Protein AF-A0A1V4MEE2-F1 (afdb_monomer)

Secondary structure (DSSP, 8-state):
---TTTT-EEEE---SSS--HHHHHHHHTT-EEEE--S------S--HHHHHHHHTGGG-SEEEESSHHHHHHHHHHHHHTT--GGGGTTSEEEE-----

Structure (mmCIF, N/CA/C/O backbone):
data_AF-A0A1V4MEE2-F1
#
_entry.id   AF-A0A1V4MEE2-F1
#
loop_
_atom_site.group_PDB
_atom_site.id
_atom_site.type_symbol
_atom_site.label_atom_id
_atom_site.label_alt_id
_atom_site.label_comp_id
_atom_site.label_asym_id
_atom_site.label_entity_id
_atom_site.label_seq_id
_atom_site.pdbx_PDB_ins_code
_atom_site.Cartn_x
_atom_site.Cartn_y
_atom_site.Cartn_z
_atom_site.occupancy
_atom_site.B_iso_or_equiv
_atom_site.auth_seq_id
_atom_site.auth_comp_id
_atom_site.auth_asym_id
_atom_site.auth_atom_id
_atom_site.pdbx_PDB_model_num
ATOM 1 N N . MET A 1 1 ? 35.749 3.999 -24.209 1.00 56.31 1 MET A N 1
ATOM 2 C CA . MET A 1 1 ? 34.397 4.033 -23.604 1.00 56.31 1 MET A CA 1
ATOM 3 C C . MET A 1 1 ? 33.590 2.869 -24.155 1.00 56.31 1 MET A C 1
ATOM 5 O O . MET A 1 1 ? 33.260 2.896 -25.330 1.00 56.31 1 MET A O 1
ATOM 9 N N . ASN A 1 2 ? 33.323 1.838 -23.350 1.00 81.25 2 ASN A N 1
ATOM 10 C CA . ASN A 1 2 ? 32.497 0.708 -23.775 1.00 81.25 2 ASN A CA 1
ATOM 11 C C . ASN A 1 2 ? 31.032 0.993 -23.407 1.00 81.25 2 ASN A C 1
ATOM 13 O O . ASN A 1 2 ? 30.709 1.108 -22.224 1.00 81.25 2 ASN A O 1
ATOM 17 N N . LYS A 1 3 ? 30.169 1.145 -24.412 1.00 86.81 3 LYS A N 1
ATOM 18 C CA . LYS A 1 3 ? 28.721 1.331 -24.255 1.00 86.81 3 LYS A CA 1
ATOM 19 C C . LYS A 1 3 ? 28.015 0.086 -24.808 1.00 86.81 3 LYS A C 1
ATOM 21 O O . LYS A 1 3 ? 27.572 0.093 -25.954 1.00 86.81 3 LYS A O 1
ATOM 26 N N . PRO A 1 4 ? 27.953 -1.005 -24.026 1.00 92.25 4 PRO A N 1
ATOM 27 C CA . PRO A 1 4 ? 27.525 -2.311 -24.525 1.00 92.25 4 PRO A CA 1
ATOM 28 C C . PRO A 1 4 ? 26.037 -2.380 -24.894 1.00 92.25 4 PRO A C 1
ATOM 30 O O . PRO A 1 4 ? 25.607 -3.371 -25.474 1.00 92.25 4 PRO A O 1
ATOM 33 N N . LEU A 1 5 ? 25.241 -1.363 -24.546 1.00 94.12 5 LEU A N 1
ATOM 34 C CA . LEU A 1 5 ? 23.796 -1.349 -24.776 1.00 94.12 5 LEU A CA 1
ATOM 35 C C . LEU A 1 5 ? 23.367 -0.429 -25.927 1.00 94.12 5 LEU A C 1
ATOM 37 O O . LEU A 1 5 ? 22.171 -0.210 -26.097 1.00 94.12 5 LEU A O 1
ATOM 41 N N . ILE A 1 6 ? 24.306 0.085 -26.731 1.00 94.62 6 ILE A N 1
ATOM 42 C CA . ILE A 1 6 ? 23.971 0.874 -27.927 1.00 94.62 6 ILE A CA 1
ATOM 43 C C . ILE A 1 6 ? 23.006 0.088 -28.826 1.00 94.62 6 ILE A C 1
ATOM 45 O O . ILE A 1 6 ? 23.226 -1.086 -29.128 1.00 94.62 6 ILE A O 1
ATOM 49 N N . GLY A 1 7 ? 21.926 0.752 -29.244 1.00 92.12 7 GLY A N 1
ATOM 50 C CA . GLY A 1 7 ? 20.888 0.176 -30.102 1.00 92.12 7 GLY A CA 1
ATOM 51 C C . GLY A 1 7 ? 19.922 -0.772 -29.384 1.00 92.12 7 GLY A C 1
ATOM 52 O O . GLY A 1 7 ? 19.084 -1.390 -30.038 1.00 92.12 7 GLY A O 1
ATOM 53 N N . LYS A 1 8 ? 20.018 -0.919 -28.055 1.00 94.31 8 LYS A N 1
ATOM 54 C CA . LYS A 1 8 ? 19.064 -1.700 -27.258 1.00 94.31 8 LYS A CA 1
ATOM 55 C C . LYS A 1 8 ? 18.002 -0.784 -26.659 1.00 94.31 8 LYS A C 1
ATOM 57 O O . LYS A 1 8 ? 18.331 0.228 -26.045 1.00 94.31 8 LYS A O 1
ATOM 62 N N . ARG A 1 9 ? 16.739 -1.194 -26.800 1.00 93.19 9 ARG A N 1
ATOM 63 C CA . ARG A 1 9 ? 15.578 -0.569 -26.156 1.00 93.19 9 ARG A CA 1
ATOM 64 C C . ARG A 1 9 ? 15.151 -1.443 -24.984 1.00 93.19 9 ARG A C 1
ATOM 66 O O . ARG A 1 9 ? 14.943 -2.641 -25.173 1.00 93.19 9 ARG A O 1
ATOM 73 N N . ILE A 1 10 ? 15.074 -0.874 -23.786 1.00 89.56 10 ILE A N 1
ATOM 74 C CA . ILE A 1 10 ? 14.812 -1.613 -22.546 1.00 89.56 10 ILE A CA 1
ATOM 75 C C . ILE A 1 10 ? 13.586 -1.016 -21.862 1.00 89.56 10 ILE A C 1
ATOM 77 O O . ILE A 1 10 ? 13.576 0.162 -21.513 1.00 89.56 10 ILE A O 1
ATOM 81 N N . LEU A 1 11 ? 12.566 -1.848 -21.651 1.00 87.81 11 LEU A N 1
ATOM 82 C CA . LEU A 1 11 ? 11.378 -1.490 -20.884 1.00 87.81 11 LEU A CA 1
ATOM 83 C C . LEU A 1 11 ? 11.646 -1.721 -19.396 1.00 87.81 11 LEU A C 1
ATOM 85 O O . LEU A 1 11 ? 12.021 -2.826 -19.002 1.00 87.81 11 LEU A O 1
ATOM 89 N N . VAL A 1 12 ? 11.442 -0.697 -18.573 1.00 83.44 12 VAL A N 1
ATOM 90 C CA . VAL A 1 12 ? 11.630 -0.779 -17.123 1.00 83.44 12 VAL A CA 1
ATOM 91 C C . VAL A 1 12 ? 10.318 -0.405 -16.430 1.00 83.44 12 VAL A C 1
ATOM 93 O O . VAL A 1 12 ? 9.803 0.693 -16.645 1.00 83.44 12 VAL A O 1
ATOM 96 N N . PRO A 1 13 ? 9.750 -1.291 -15.591 1.00 74.44 13 PRO A N 1
ATOM 97 C CA . PRO A 1 13 ? 8.634 -0.922 -14.732 1.00 74.44 13 PRO A CA 1
ATOM 98 C C . PRO A 1 13 ? 9.064 0.194 -13.767 1.00 74.44 13 PRO A C 1
ATOM 100 O O . PRO A 1 13 ? 10.156 0.101 -13.196 1.00 74.44 13 PRO A O 1
ATOM 103 N N . PRO A 1 14 ? 8.242 1.230 -13.537 1.00 69.44 14 PRO A N 1
ATOM 104 C CA . PRO A 1 14 ? 8.575 2.298 -12.610 1.00 69.44 14 PRO A CA 1
ATOM 105 C C . PRO A 1 14 ? 8.720 1.715 -11.203 1.00 69.44 14 PRO A C 1
ATOM 107 O O . PRO A 1 14 ? 7.776 1.177 -10.619 1.00 69.44 14 PRO A O 1
ATOM 110 N N . ALA A 1 15 ? 9.926 1.815 -10.655 1.00 62.53 15 ALA A N 1
ATOM 111 C CA . ALA A 1 15 ? 10.243 1.367 -9.310 1.00 62.53 15 ALA A CA 1
ATOM 112 C C . ALA A 1 15 ? 10.247 2.579 -8.373 1.00 62.53 15 ALA A C 1
ATOM 114 O O . ALA A 1 15 ? 11.299 3.149 -8.126 1.00 62.53 15 ALA A O 1
ATOM 115 N N . ARG A 1 16 ? 9.063 2.945 -7.855 1.00 61.22 16 ARG A N 1
ATOM 116 C CA . ARG A 1 16 ? 8.812 4.092 -6.950 1.00 61.22 16 ARG A CA 1
ATOM 117 C C . ARG A 1 16 ? 9.281 5.463 -7.512 1.00 61.22 16 ARG A C 1
ATOM 119 O O . ARG A 1 16 ? 10.048 5.521 -8.463 1.00 61.22 16 ARG A O 1
ATOM 126 N N . PRO A 1 17 ? 8.792 6.596 -6.970 1.00 51.84 17 PRO A N 1
ATOM 127 C CA . PRO A 1 17 ? 9.074 7.930 -7.529 1.00 51.84 17 PRO A CA 1
ATOM 128 C C . PRO A 1 17 ? 10.548 8.358 -7.440 1.00 51.84 17 PRO A C 1
ATOM 130 O O . PRO A 1 17 ? 10.966 9.327 -8.070 1.00 51.84 17 PRO A O 1
ATOM 133 N N . GLU A 1 18 ? 11.343 7.657 -6.636 1.00 55.56 18 GLU A N 1
ATOM 134 C CA . GLU A 1 18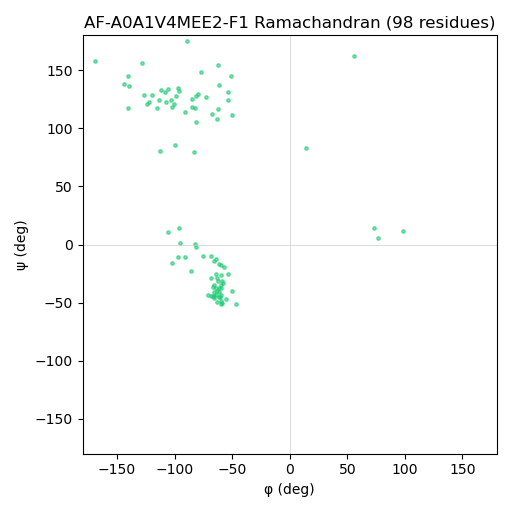 ? 12.734 7.989 -6.357 1.00 55.56 18 GLU A CA 1
ATOM 135 C C . GLU A 1 18 ? 13.630 7.431 -7.469 1.00 55.56 18 GLU A C 1
ATOM 137 O O . GLU A 1 18 ? 14.198 6.352 -7.336 1.00 55.56 18 GLU A O 1
ATOM 142 N N . ALA A 1 19 ? 13.676 8.157 -8.594 1.00 55.91 19 ALA A N 1
ATOM 143 C CA . ALA A 1 19 ? 14.630 8.055 -9.705 1.00 55.91 19 ALA A CA 1
ATOM 144 C C . ALA A 1 19 ? 15.477 6.771 -9.698 1.00 55.91 19 ALA A C 1
ATOM 146 O O . ALA A 1 19 ? 16.614 6.771 -9.218 1.00 55.91 19 ALA A O 1
ATOM 147 N N . ASN A 1 20 ? 14.913 5.682 -10.227 1.00 68.31 20 ASN A N 1
ATOM 148 C CA . ASN A 1 20 ? 15.503 4.350 -10.168 1.00 68.31 20 ASN A CA 1
ATOM 149 C C . ASN A 1 20 ? 16.977 4.382 -10.648 1.00 68.31 20 ASN A C 1
ATOM 151 O O . ASN A 1 20 ? 17.229 4.606 -11.838 1.00 68.31 20 ASN A O 1
ATOM 155 N N . PRO A 1 21 ? 17.974 4.159 -9.760 1.00 79.38 21 PRO A N 1
ATOM 156 C CA . PRO A 1 21 ? 19.397 4.202 -10.110 1.00 79.38 21 PRO A CA 1
ATOM 157 C C . PRO A 1 21 ? 19.758 3.287 -11.285 1.00 79.38 21 PRO A C 1
ATOM 159 O O . PRO A 1 21 ? 20.718 3.557 -12.012 1.00 79.38 21 PRO A O 1
ATOM 162 N N . LEU A 1 22 ? 18.960 2.237 -11.502 1.00 83.56 22 LEU A N 1
ATOM 163 C CA . LEU A 1 22 ? 19.061 1.334 -12.638 1.00 83.56 22 LEU A CA 1
ATOM 164 C C . LEU A 1 22 ? 18.899 2.055 -13.978 1.00 83.56 22 LEU A C 1
ATOM 166 O O . LEU A 1 22 ? 19.686 1.801 -14.883 1.00 83.56 22 LEU A O 1
ATOM 170 N N . LEU A 1 23 ? 17.941 2.978 -14.103 1.00 85.81 23 LEU A N 1
ATOM 171 C CA . LEU A 1 23 ? 17.692 3.721 -15.345 1.00 85.81 23 LEU A CA 1
ATOM 172 C C . LEU A 1 23 ? 18.949 4.484 -15.754 1.00 85.81 23 LEU A C 1
ATOM 174 O O . LEU A 1 23 ? 19.481 4.287 -16.844 1.00 85.81 23 LEU A O 1
ATOM 178 N N . ARG A 1 24 ? 19.521 5.227 -14.798 1.00 86.12 24 ARG A N 1
ATOM 179 C CA . ARG A 1 24 ? 20.767 5.974 -15.001 1.00 86.12 24 ARG A CA 1
ATOM 180 C C . ARG A 1 24 ? 21.932 5.056 -15.382 1.00 86.12 24 ARG A C 1
ATOM 182 O O . ARG A 1 24 ? 22.812 5.460 -16.137 1.00 86.12 24 ARG A O 1
ATOM 189 N N . ILE A 1 25 ? 21.992 3.834 -14.845 1.00 89.62 25 ILE A N 1
ATOM 190 C CA . ILE A 1 25 ? 23.026 2.849 -15.209 1.00 89.62 25 ILE A CA 1
ATOM 191 C C . ILE A 1 25 ? 22.839 2.364 -16.653 1.00 89.62 25 ILE A C 1
ATOM 193 O O . ILE A 1 25 ? 23.826 2.265 -17.387 1.00 89.62 25 ILE A O 1
ATOM 197 N N . LEU A 1 26 ? 21.604 2.065 -17.059 1.00 90.56 26 LEU A N 1
ATOM 198 C CA . LEU A 1 26 ? 21.271 1.574 -18.398 1.00 90.56 26 LEU A CA 1
ATOM 199 C C . LEU A 1 26 ? 21.542 2.638 -19.470 1.00 90.56 26 LEU A C 1
ATOM 201 O O . LEU A 1 26 ? 22.225 2.352 -20.457 1.00 90.56 26 LEU A O 1
ATOM 205 N N . GLU A 1 27 ? 21.122 3.879 -19.228 1.00 89.75 27 GLU A N 1
ATOM 206 C CA . GLU A 1 27 ? 21.385 5.021 -20.111 1.00 89.75 27 GLU A CA 1
ATOM 207 C C . GLU A 1 27 ? 22.888 5.288 -20.252 1.00 89.75 27 GLU A C 1
ATOM 209 O O . GLU A 1 27 ? 23.406 5.410 -21.364 1.00 89.75 27 GLU A O 1
ATOM 214 N N . ARG A 1 28 ? 23.646 5.282 -19.139 1.00 91.56 28 ARG A N 1
ATOM 215 C CA . ARG A 1 28 ? 25.116 5.431 -19.181 1.00 91.56 28 ARG A CA 1
ATOM 216 C C . ARG A 1 28 ? 25.797 4.342 -20.013 1.00 91.56 28 ARG A C 1
ATOM 218 O O . ARG A 1 28 ? 26.835 4.601 -20.623 1.00 91.56 28 ARG A O 1
ATOM 225 N N . LYS A 1 29 ? 25.227 3.134 -20.056 1.00 93.50 29 LYS A N 1
ATOM 226 C CA . LYS A 1 29 ? 25.706 2.015 -20.884 1.00 93.50 29 LYS A CA 1
ATOM 227 C C . LYS A 1 29 ? 25.241 2.089 -22.347 1.00 93.50 29 LYS A C 1
ATOM 229 O O . LYS A 1 29 ? 25.678 1.252 -23.138 1.00 93.50 29 LYS A O 1
ATOM 234 N N . GLY A 1 30 ? 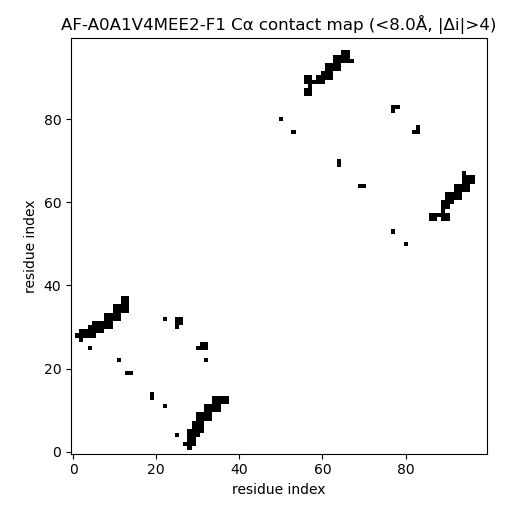24.441 3.089 -22.719 1.00 93.31 30 GLY A N 1
ATOM 235 C CA . GLY A 1 30 ? 24.016 3.376 -24.092 1.00 93.31 30 GLY A CA 1
ATOM 236 C C . GLY A 1 30 ? 22.634 2.846 -24.480 1.00 93.31 30 GLY A C 1
ATOM 237 O O . GLY A 1 30 ? 22.335 2.849 -25.669 1.00 93.31 30 GLY A O 1
ATOM 238 N N . ALA A 1 31 ? 21.826 2.379 -23.523 1.00 94.19 31 ALA A N 1
ATOM 239 C CA . ALA A 1 31 ? 20.468 1.914 -23.799 1.00 94.19 31 ALA A CA 1
ATOM 240 C C . ALA A 1 31 ? 19.491 3.082 -23.994 1.00 94.19 31 ALA A C 1
ATOM 242 O O . ALA A 1 31 ? 19.604 4.107 -23.323 1.00 94.19 31 ALA A O 1
ATOM 243 N N . GLU A 1 32 ? 18.482 2.877 -24.838 1.00 93.00 32 GLU A N 1
ATOM 244 C CA . GLU A 1 32 ? 17.239 3.649 -24.814 1.00 93.00 32 GLU A CA 1
ATOM 245 C C . GLU A 1 32 ? 16.312 3.008 -23.774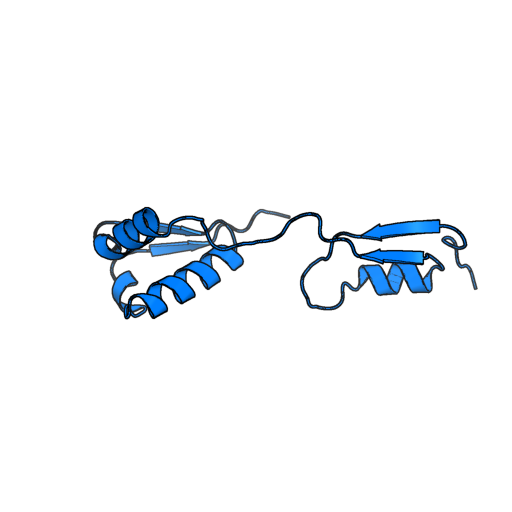 1.00 93.00 32 GLU A C 1
ATOM 247 O O . GLU A 1 32 ? 15.968 1.828 -23.891 1.00 93.00 32 GLU A O 1
ATOM 252 N N . VAL A 1 33 ? 15.938 3.751 -22.734 1.00 89.56 33 VAL A N 1
ATOM 253 C CA . VAL A 1 33 ? 15.120 3.226 -21.635 1.00 89.56 33 VAL A CA 1
ATOM 254 C C . VAL A 1 33 ? 13.711 3.798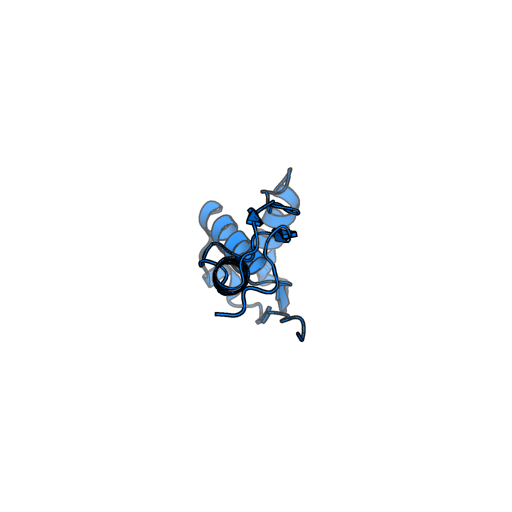 -21.714 1.00 89.56 33 VAL A C 1
ATOM 256 O O . VAL A 1 33 ? 13.531 5.003 -21.852 1.00 89.56 33 VAL A O 1
ATOM 259 N N . LEU A 1 34 ? 12.712 2.922 -21.623 1.00 86.62 34 LEU A N 1
ATOM 260 C CA . LEU A 1 34 ? 11.298 3.277 -21.615 1.00 86.62 34 LEU A CA 1
ATOM 261 C C . LEU A 1 34 ? 10.711 2.901 -20.257 1.00 86.62 34 LEU A C 1
ATOM 263 O O . LEU A 1 34 ? 10.685 1.723 -19.896 1.00 86.62 34 LEU A O 1
ATOM 267 N N . GLU A 1 35 ? 10.231 3.888 -19.507 1.00 81.50 35 GLU A N 1
ATOM 268 C CA . GLU A 1 35 ? 9.454 3.625 -18.298 1.00 81.50 35 GLU A CA 1
ATOM 269 C C . GLU A 1 35 ? 7.997 3.332 -18.654 1.00 81.50 35 GLU A C 1
ATOM 271 O O . GLU A 1 35 ? 7.351 4.116 -19.351 1.00 81.50 35 GLU A O 1
ATOM 276 N N . PHE A 1 36 ? 7.465 2.211 -18.161 1.00 78.31 36 PHE A N 1
ATOM 277 C CA . PHE A 1 36 ? 6.062 1.857 -18.378 1.00 78.31 36 PHE A CA 1
ATOM 278 C C . PHE A 1 36 ? 5.419 1.243 -17.125 1.00 78.31 36 PHE A C 1
ATOM 280 O O . PHE A 1 36 ? 5.855 0.179 -16.676 1.00 78.31 36 PHE A O 1
ATOM 287 N N . PRO A 1 37 ? 4.386 1.877 -16.535 1.00 68.75 37 PRO A N 1
ATOM 288 C CA . PRO A 1 37 ? 3.698 1.360 -15.356 1.00 68.75 37 PRO A CA 1
ATOM 289 C C . PRO A 1 37 ? 2.924 0.082 -15.679 1.00 68.75 37 PRO A C 1
ATOM 291 O O . PRO A 1 37 ? 1.925 0.108 -16.389 1.00 68.75 37 PRO A O 1
ATOM 294 N N . VAL A 1 38 ? 3.370 -1.040 -15.111 1.00 69.94 38 VAL A N 1
ATOM 295 C CA . VAL A 1 38 ? 2.719 -2.352 -15.283 1.00 69.94 38 VAL A CA 1
ATOM 296 C C . VAL A 1 38 ? 1.578 -2.559 -14.275 1.00 69.94 38 VAL A C 1
ATOM 298 O O . VAL A 1 38 ? 0.660 -3.332 -14.524 1.00 69.94 38 VAL A O 1
ATOM 301 N N . LEU A 1 39 ? 1.598 -1.844 -13.144 1.00 70.44 39 LEU A N 1
ATOM 302 C CA . LEU A 1 39 ? 0.583 -1.930 -12.092 1.00 70.44 39 LEU A CA 1
ATOM 303 C C . LEU A 1 39 ? 0.342 -0.550 -11.470 1.00 70.44 39 LEU A C 1
ATOM 305 O O . LEU A 1 39 ? 1.294 0.178 -11.186 1.00 70.44 39 LEU A O 1
ATOM 309 N N . ARG A 1 40 ? -0.926 -0.205 -11.214 1.00 69.44 40 ARG A N 1
ATOM 310 C CA . ARG A 1 40 ? -1.316 1.016 -10.498 1.00 69.44 40 ARG A CA 1
ATOM 311 C C . ARG A 1 40 ? -2.092 0.657 -9.240 1.00 69.44 40 ARG A C 1
ATOM 313 O O . ARG A 1 40 ? -3.087 -0.057 -9.311 1.00 69.44 40 ARG A O 1
ATOM 320 N N . THR A 1 41 ? -1.678 1.203 -8.102 1.00 74.75 41 THR A N 1
ATOM 321 C CA . THR A 1 41 ? -2.504 1.191 -6.892 1.00 74.75 41 THR A CA 1
ATOM 322 C C . THR A 1 41 ? -3.644 2.187 -7.079 1.00 74.75 41 THR A C 1
ATOM 324 O O . THR A 1 41 ? -3.402 3.348 -7.407 1.00 74.75 41 THR A O 1
ATOM 327 N N . ALA A 1 42 ? -4.881 1.747 -6.882 1.00 84.69 42 ALA A N 1
ATOM 328 C CA . ALA A 1 42 ? -6.060 2.602 -6.907 1.00 84.69 42 ALA A CA 1
ATOM 329 C C . ALA A 1 42 ? -6.884 2.383 -5.629 1.00 84.69 42 ALA A C 1
ATOM 331 O O . ALA A 1 42 ? -6.771 1.316 -5.017 1.00 84.69 42 ALA A O 1
ATOM 332 N N . PRO A 1 43 ? -7.700 3.368 -5.219 1.00 86.12 43 PRO A N 1
ATOM 333 C CA . PRO A 1 43 ? -8.734 3.156 -4.215 1.00 86.12 43 PRO A CA 1
ATOM 334 C C . PRO A 1 43 ? -9.612 1.939 -4.557 1.00 86.12 43 PRO A C 1
ATOM 336 O O . PRO A 1 43 ? -9.864 1.700 -5.743 1.00 86.12 43 PRO A O 1
ATOM 339 N N . PRO A 1 44 ? -10.089 1.177 -3.557 1.00 90.00 44 PRO A N 1
ATOM 340 C CA . PRO A 1 44 ? -11.103 0.157 -3.790 1.00 90.00 44 PRO A CA 1
ATOM 341 C C . PRO A 1 44 ? -12.395 0.802 -4.310 1.00 90.00 44 PRO A C 1
ATOM 343 O O . PRO A 1 44 ? -12.673 1.970 -4.038 1.00 90.00 44 PRO A O 1
ATOM 346 N N . ALA A 1 45 ? -13.196 0.027 -5.045 1.00 93.75 45 ALA A N 1
ATOM 347 C CA . ALA A 1 45 ? -14.499 0.482 -5.532 1.00 93.75 45 ALA A CA 1
ATOM 348 C C . ALA A 1 45 ? -15.478 0.791 -4.386 1.00 93.75 45 ALA A C 1
ATOM 350 O O . ALA A 1 45 ? -16.336 1.657 -4.528 1.00 93.75 45 ALA A O 1
ATOM 351 N N . ASP A 1 46 ? -15.319 0.101 -3.255 1.00 95.12 46 ASP A N 1
ATOM 352 C CA . ASP A 1 46 ? -16.094 0.308 -2.040 1.00 95.12 46 ASP A CA 1
ATOM 353 C C . ASP A 1 46 ? -15.192 0.210 -0.801 1.00 95.12 46 ASP A C 1
ATOM 355 O O . ASP A 1 46 ? -14.335 -0.671 -0.696 1.00 95.12 46 ASP A O 1
ATOM 359 N N . TYR A 1 47 ? -15.396 1.136 0.134 1.00 95.88 47 TYR A N 1
ATOM 360 C CA . TYR A 1 47 ? -14.718 1.182 1.427 1.00 95.88 47 TYR A CA 1
ATOM 361 C C . TYR A 1 47 ? -15.548 0.562 2.559 1.00 95.88 47 TYR A C 1
ATOM 363 O O . TYR A 1 47 ? -14.994 0.346 3.633 1.00 95.88 47 TYR A O 1
ATOM 371 N N . GLY A 1 48 ? -16.830 0.247 2.343 1.00 96.56 48 GLY A N 1
ATOM 372 C CA . GLY A 1 48 ? -17.754 -0.252 3.365 1.00 96.56 48 GLY A CA 1
ATOM 373 C C . GLY A 1 48 ? -17.192 -1.379 4.242 1.00 96.56 48 GLY A C 1
ATOM 374 O O . GLY A 1 48 ? -17.192 -1.229 5.465 1.00 96.56 48 GLY A O 1
ATOM 375 N N . PRO A 1 49 ? -16.634 -2.463 3.667 1.00 94.81 49 PRO A N 1
ATOM 376 C CA . PRO A 1 49 ? -16.038 -3.544 4.453 1.00 94.81 49 PRO A CA 1
ATOM 377 C C . PRO A 1 49 ? -14.846 -3.100 5.312 1.00 94.81 49 PRO A C 1
ATOM 379 O O . PRO A 1 49 ? -14.687 -3.562 6.441 1.00 94.81 49 PRO A O 1
ATOM 382 N N . LEU A 1 50 ? -14.008 -2.195 4.793 1.00 93.31 50 LEU A N 1
ATOM 383 C CA . LEU A 1 50 ? -12.861 -1.665 5.531 1.00 93.31 50 LEU A CA 1
ATOM 384 C C . LEU A 1 50 ? -13.316 -0.742 6.662 1.00 93.31 50 LEU A C 1
ATOM 386 O O . LEU A 1 50 ? -12.794 -0.836 7.767 1.00 93.31 50 LEU A O 1
ATOM 390 N N . ASP A 1 51 ? -14.288 0.127 6.403 1.00 94.88 51 ASP A N 1
ATOM 391 C CA . ASP A 1 51 ? -14.840 1.024 7.415 1.00 94.88 51 ASP A CA 1
ATOM 392 C C . ASP A 1 51 ? -15.470 0.244 8.566 1.00 94.88 51 ASP A C 1
ATOM 394 O O . ASP A 1 51 ? -15.308 0.616 9.725 1.00 94.88 51 ASP A O 1
ATOM 398 N N . GLU A 1 52 ? -16.177 -0.840 8.254 1.00 93.81 52 GLU A N 1
ATOM 399 C CA . GLU A 1 52 ? -16.794 -1.682 9.271 1.00 93.81 52 GLU A CA 1
ATOM 400 C C . GLU A 1 52 ? -15.745 -2.397 10.124 1.00 93.81 52 GLU A C 1
ATOM 402 O O . GLU A 1 52 ? -15.809 -2.342 11.352 1.00 93.81 52 GLU A O 1
ATOM 407 N N . ALA A 1 53 ? -14.708 -2.956 9.493 1.00 92.00 53 ALA A N 1
ATOM 408 C CA . ALA A 1 53 ? -13.565 -3.508 10.214 1.00 92.00 53 ALA A CA 1
ATOM 409 C C . ALA A 1 53 ? -12.861 -2.447 11.080 1.00 92.00 53 ALA A C 1
ATOM 411 O O . ALA A 1 53 ? -12.447 -2.742 12.198 1.00 92.00 53 ALA A O 1
ATOM 412 N N . ILE A 1 54 ? -12.764 -1.200 10.600 1.00 91.75 54 ILE A N 1
ATOM 413 C CA . ILE A 1 54 ? -12.202 -0.078 11.359 1.00 91.75 54 ILE A CA 1
ATOM 414 C C . ILE A 1 54 ? -13.050 0.240 12.600 1.00 91.75 54 ILE A C 1
ATOM 416 O O . ILE A 1 54 ? -12.498 0.451 13.679 1.00 91.75 54 ILE A O 1
ATOM 420 N N . ARG A 1 55 ? -14.384 0.253 12.493 1.00 90.75 55 ARG A N 1
ATOM 421 C CA . ARG A 1 55 ? -15.268 0.485 13.653 1.00 90.75 55 ARG A CA 1
ATOM 422 C C . ARG A 1 55 ? -15.117 -0.593 14.723 1.00 90.75 55 ARG A C 1
ATOM 424 O O . ARG A 1 55 ? -15.242 -0.293 15.906 1.00 90.75 55 ARG A O 1
ATOM 431 N N . GLN A 1 56 ? -14.811 -1.816 14.305 1.00 90.38 56 GLN A N 1
ATOM 432 C CA . GLN A 1 56 ? -14.641 -2.978 15.175 1.00 90.38 56 GLN A CA 1
ATOM 433 C C . GLN A 1 56 ? -13.168 -3.243 15.537 1.00 90.38 56 GLN A C 1
ATOM 435 O O . GLN A 1 56 ? -12.848 -4.309 16.053 1.00 90.38 56 GLN A O 1
ATOM 440 N N . LEU A 1 57 ? -12.260 -2.282 15.303 1.00 87.38 57 L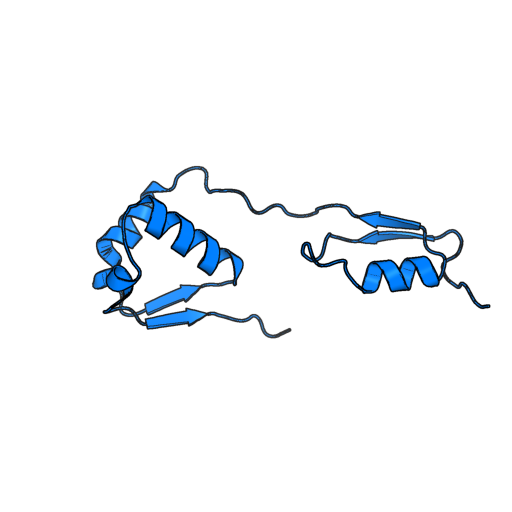EU A N 1
ATOM 441 C CA . LEU A 1 57 ? -10.817 -2.444 15.542 1.00 87.38 57 LEU A CA 1
ATOM 442 C C . LEU A 1 57 ? -10.488 -2.980 16.938 1.00 87.38 57 LEU A C 1
ATOM 444 O O . LEU A 1 57 ? -9.620 -3.834 17.077 1.00 87.38 57 LEU A O 1
ATOM 448 N N . GLY A 1 58 ? -11.216 -2.511 17.954 1.00 84.44 58 GLY A N 1
ATOM 449 C CA . GLY A 1 58 ? -11.013 -2.906 19.347 1.00 84.44 58 GLY A CA 1
ATOM 450 C C . GLY A 1 58 ? -11.283 -4.382 19.660 1.00 84.44 58 GLY A C 1
ATOM 451 O O . GLY A 1 58 ? -10.891 -4.818 20.740 1.00 84.44 58 GLY A O 1
ATOM 452 N N . GLU A 1 59 ? -11.912 -5.122 18.744 1.00 88.06 59 GLU A N 1
ATOM 453 C CA . GLU A 1 59 ? -12.198 -6.558 18.864 1.00 88.06 59 GLU A CA 1
ATOM 454 C C . GLU A 1 59 ? -11.079 -7.435 18.276 1.00 88.06 59 GLU A C 1
ATOM 456 O O . GLU A 1 59 ? -11.070 -8.648 18.479 1.00 88.06 59 GLU A O 1
ATOM 461 N N . PHE A 1 60 ? -10.125 -6.847 17.545 1.00 86.50 60 PHE A N 1
ATOM 462 C CA . PHE A 1 60 ? -9.003 -7.580 16.964 1.00 86.50 60 PHE A CA 1
ATOM 463 C C . PHE A 1 60 ? -7.749 -7.448 17.826 1.00 86.50 60 PHE A C 1
ATOM 465 O O . PHE A 1 60 ? -7.258 -6.345 18.072 1.00 86.50 60 PHE A O 1
ATOM 472 N N . ASP A 1 61 ? -7.149 -8.584 18.174 1.00 86.31 61 ASP A N 1
ATOM 473 C CA . ASP A 1 61 ? -5.837 -8.620 18.826 1.00 86.31 61 ASP A CA 1
ATOM 474 C C . ASP A 1 61 ? -4.705 -8.173 17.884 1.00 86.31 61 ASP A C 1
ATOM 476 O O . ASP A 1 61 ? -3.687 -7.643 18.334 1.00 86.31 61 ASP A O 1
ATOM 480 N N . TRP A 1 62 ? -4.868 -8.380 16.570 1.00 87.19 62 TRP A N 1
ATOM 481 C CA . TRP A 1 62 ? -3.823 -8.162 15.568 1.00 87.19 62 TRP A CA 1
ATOM 482 C C . TRP A 1 62 ? -4.342 -7.538 14.275 1.00 87.19 62 TRP A C 1
ATOM 484 O O . TRP A 1 62 ? -5.408 -7.888 13.772 1.00 87.19 62 TRP A O 1
ATOM 494 N N . ILE A 1 63 ? -3.509 -6.690 13.674 1.00 89.19 63 ILE A N 1
ATOM 495 C CA . ILE A 1 63 ? -3.683 -6.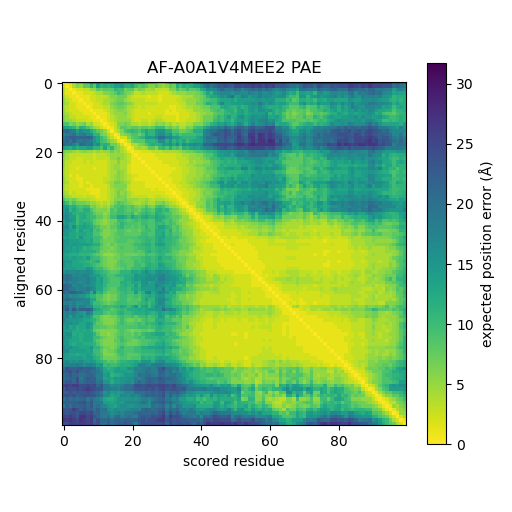154 12.322 1.00 89.19 63 ILE A CA 1
ATOM 496 C C . ILE A 1 63 ? -2.410 -6.437 11.533 1.00 89.19 63 ILE A C 1
ATOM 498 O O . ILE A 1 63 ? -1.304 -6.111 11.971 1.00 89.19 63 ILE A O 1
ATOM 502 N N . ILE A 1 64 ? -2.563 -7.025 10.347 1.00 88.62 64 ILE A N 1
ATOM 503 C CA . ILE A 1 64 ? -1.441 -7.408 9.489 1.00 88.62 64 ILE A CA 1
ATOM 504 C C . ILE A 1 64 ? -1.461 -6.570 8.213 1.00 88.62 64 ILE A C 1
ATOM 506 O O . ILE A 1 64 ? -2.427 -6.596 7.452 1.00 88.62 64 ILE A O 1
ATOM 510 N N . PHE A 1 65 ? -0.356 -5.877 7.934 1.00 88.88 65 PHE A N 1
ATOM 511 C CA . PHE A 1 65 ? -0.168 -5.128 6.693 1.00 88.88 65 PHE A CA 1
ATOM 512 C C . PHE A 1 65 ? 0.829 -5.825 5.767 1.00 88.88 65 PHE A C 1
ATOM 514 O O . PHE A 1 65 ? 2.002 -6.001 6.114 1.00 88.88 65 PHE A O 1
ATOM 521 N N . SER A 1 66 ? 0.384 -6.144 4.549 1.00 83.12 66 SER A N 1
ATOM 522 C CA . SER A 1 66 ? 1.187 -6.811 3.511 1.00 83.12 66 SER A CA 1
ATOM 523 C C . SER A 1 66 ? 2.218 -5.903 2.827 1.00 83.12 66 SER A C 1
ATOM 525 O O . SER A 1 66 ? 3.059 -6.375 2.068 1.00 83.12 66 SER A O 1
ATOM 527 N N . GLY A 1 67 ? 2.172 -4.592 3.073 1.00 81.38 67 GLY A N 1
ATOM 528 C CA . GLY A 1 67 ? 3.041 -3.625 2.412 1.00 81.38 67 GLY A CA 1
ATOM 529 C C . GLY A 1 67 ? 2.971 -2.244 3.051 1.00 81.38 67 GLY A C 1
ATOM 530 O O . GLY A 1 67 ? 1.969 -1.880 3.664 1.00 81.38 67 GLY A O 1
ATOM 531 N N . SER A 1 68 ? 4.016 -1.438 2.850 1.00 81.62 68 SER A N 1
ATOM 532 C CA . 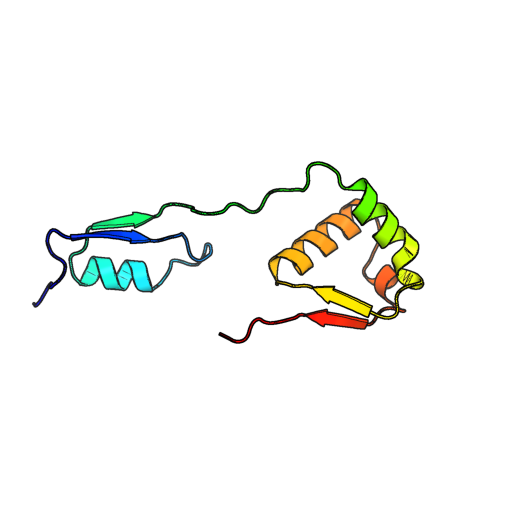SER A 1 68 ? 4.059 -0.043 3.315 1.00 81.62 68 SER A CA 1
ATOM 533 C C . SER A 1 68 ? 2.916 0.805 2.744 1.00 81.62 68 SER A C 1
ATOM 535 O O . SER A 1 68 ? 2.387 1.675 3.428 1.00 81.62 68 SER A O 1
ATOM 537 N N . ASN A 1 69 ? 2.495 0.515 1.509 1.00 83.62 69 ASN A N 1
ATOM 538 C CA . ASN A 1 69 ? 1.383 1.214 0.862 1.00 83.62 69 ASN A CA 1
ATOM 539 C C . ASN A 1 69 ? 0.049 0.929 1.568 1.00 83.62 69 ASN A C 1
ATOM 541 O O . ASN A 1 69 ? -0.780 1.822 1.694 1.00 83.62 69 ASN A O 1
ATOM 545 N N . CYS A 1 70 ? -0.149 -0.295 2.066 1.00 87.12 70 CYS A N 1
ATOM 546 C CA . CYS A 1 70 ? -1.354 -0.664 2.808 1.00 87.12 70 CYS A CA 1
ATOM 547 C C . CYS A 1 70 ? -1.438 0.093 4.136 1.00 87.12 70 CYS A C 1
ATOM 549 O O . CYS A 1 70 ? -2.509 0.580 4.480 1.00 87.12 70 CYS A O 1
ATOM 551 N N . VAL A 1 71 ? -0.307 0.246 4.836 1.00 88.38 71 VAL A N 1
ATOM 552 C CA . VAL A 1 71 ? -0.225 1.039 6.074 1.00 88.38 71 VAL A CA 1
ATOM 553 C C . VAL A 1 71 ? -0.629 2.491 5.804 1.00 88.38 71 VAL A C 1
ATOM 555 O O . VAL A 1 71 ? -1.507 3.020 6.479 1.00 88.38 71 VAL A O 1
ATOM 558 N N . ALA A 1 72 ? -0.027 3.125 4.791 1.00 88.25 72 ALA A N 1
ATOM 559 C CA . ALA A 1 72 ? -0.321 4.516 4.444 1.00 88.25 72 ALA A CA 1
ATOM 560 C C . ALA A 1 72 ? -1.802 4.720 4.076 1.00 88.25 72 ALA A C 1
ATOM 562 O O . ALA A 1 72 ? -2.460 5.592 4.641 1.00 88.25 72 ALA A O 1
ATOM 563 N N . ASN A 1 73 ? -2.342 3.868 3.200 1.00 90.50 73 ASN A N 1
ATOM 564 C CA . ASN A 1 73 ? -3.737 3.947 2.764 1.00 90.50 73 ASN A CA 1
ATOM 565 C C . ASN A 1 73 ? -4.722 3.710 3.919 1.00 90.50 73 ASN A C 1
ATOM 567 O O . ASN A 1 73 ? -5.766 4.357 3.981 1.00 90.50 73 ASN A O 1
ATOM 571 N N . PHE A 1 74 ? -4.396 2.798 4.839 1.00 92.12 74 PHE A N 1
ATOM 572 C CA . PHE A 1 74 ? -5.204 2.544 6.028 1.00 92.12 74 PHE A CA 1
ATOM 573 C C . PHE A 1 74 ? -5.277 3.779 6.927 1.00 92.12 74 PHE A C 1
ATOM 575 O O . PHE A 1 74 ? -6.374 4.206 7.274 1.00 92.12 74 PHE A O 1
ATOM 582 N N . PHE A 1 75 ? -4.138 4.401 7.253 1.00 90.81 75 PHE A N 1
ATOM 583 C CA . PHE A 1 75 ? -4.131 5.614 8.077 1.00 90.81 75 PHE A CA 1
ATOM 584 C C . PHE A 1 75 ? -4.795 6.804 7.380 1.00 90.81 75 PHE A C 1
ATOM 586 O O . PHE A 1 75 ? -5.476 7.589 8.036 1.00 90.81 75 PHE A O 1
ATOM 593 N N . GLU A 1 76 ?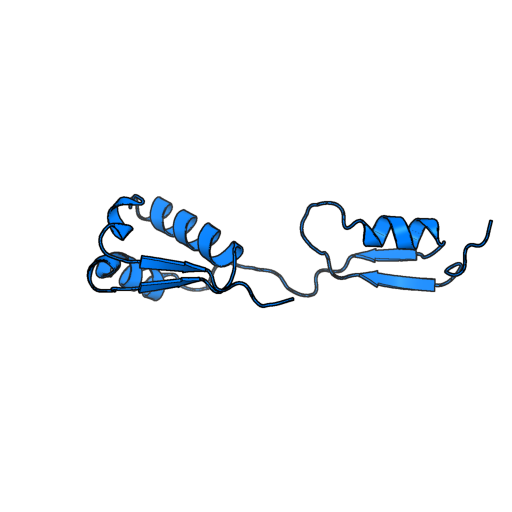 -4.657 6.929 6.057 1.00 92.00 76 GLU A N 1
ATOM 594 C CA . GLU A 1 76 ? -5.407 7.929 5.294 1.00 92.00 76 GLU A CA 1
ATOM 595 C C . GLU A 1 76 ? -6.920 7.706 5.433 1.00 92.00 76 GLU A C 1
ATOM 597 O O . GLU A 1 76 ? -7.664 8.658 5.680 1.00 92.00 76 GLU A O 1
ATOM 602 N N . ARG A 1 77 ? -7.387 6.453 5.320 1.00 93.44 77 ARG A N 1
ATOM 603 C CA . ARG A 1 77 ? -8.808 6.132 5.487 1.00 93.44 77 ARG A CA 1
ATOM 604 C C . ARG A 1 77 ? -9.286 6.372 6.918 1.00 93.44 77 ARG A C 1
ATOM 606 O O . ARG A 1 77 ? -10.328 6.996 7.090 1.00 93.44 77 ARG A O 1
ATOM 613 N N . LEU A 1 78 ? -8.510 5.949 7.913 1.00 92.50 78 LEU A N 1
ATOM 614 C CA . LEU A 1 78 ? -8.792 6.147 9.337 1.00 92.50 78 LEU A CA 1
ATOM 615 C C . LEU A 1 78 ? -8.990 7.639 9.659 1.00 92.50 78 LEU A C 1
ATOM 617 O O . LEU A 1 78 ? -10.006 8.021 10.236 1.00 92.50 78 LEU A O 1
ATOM 621 N N . ASN A 1 79 ? -8.088 8.494 9.165 1.00 91.50 79 ASN A N 1
ATOM 622 C CA . ASN A 1 79 ? -8.196 9.946 9.315 1.00 91.50 79 ASN A CA 1
ATOM 623 C C . ASN A 1 79 ? -9.446 10.514 8.620 1.00 91.50 79 ASN A C 1
ATOM 625 O O . ASN A 1 79 ? -10.112 11.384 9.176 1.00 91.50 79 ASN A O 1
ATOM 629 N N . LYS A 1 80 ? -9.804 10.019 7.423 1.00 93.31 80 LYS A N 1
ATOM 630 C CA . LYS A 1 80 ? -11.041 10.427 6.722 1.00 93.31 80 LYS A CA 1
ATOM 631 C C . LYS A 1 80 ? -12.313 10.036 7.476 1.00 93.31 80 LYS A C 1
ATOM 633 O O . LYS A 1 80 ? -13.334 10.690 7.300 1.00 93.31 80 LYS A O 1
ATOM 638 N N . MET A 1 81 ? -12.253 9.000 8.310 1.00 92.62 81 MET A N 1
ATOM 639 C CA . MET A 1 81 ? -13.343 8.608 9.207 1.00 92.62 81 MET A CA 1
ATOM 640 C C . MET A 1 81 ? -13.373 9.429 10.507 1.00 92.62 81 MET A C 1
ATOM 642 O O . MET A 1 81 ? -14.232 9.189 11.350 1.00 92.62 81 MET A O 1
ATOM 646 N N . GLY A 1 82 ? -12.451 10.383 10.690 1.00 90.50 82 GLY A N 1
ATOM 647 C CA . GLY A 1 82 ? -12.324 11.168 11.921 1.00 90.50 82 GLY A CA 1
ATOM 648 C C . GLY A 1 82 ? -11.744 10.377 13.096 1.00 90.50 82 GLY A C 1
ATOM 649 O O . GLY A 1 82 ? -11.831 10.826 14.236 1.00 90.50 82 GLY A O 1
ATOM 650 N N . LEU A 1 83 ? -11.164 9.203 12.835 1.00 87.00 83 LEU A N 1
ATOM 651 C CA . LEU A 1 83 ? -10.594 8.331 13.854 1.00 87.00 83 LEU A CA 1
ATOM 652 C C . LEU A 1 83 ? -9.084 8.560 13.951 1.00 87.00 83 LEU A C 1
ATOM 654 O O . LEU A 1 83 ? -8.376 8.645 12.947 1.00 87.00 83 LEU A O 1
ATOM 658 N N . GLY A 1 84 ? -8.587 8.673 15.181 1.00 80.56 84 GLY A N 1
ATOM 659 C CA . GLY A 1 84 ? -7.161 8.794 15.467 1.00 80.56 84 GLY A CA 1
ATOM 660 C C . GLY A 1 84 ? -6.488 7.435 15.653 1.00 80.56 84 GLY A C 1
ATOM 661 O O . GLY A 1 84 ? -7.136 6.393 15.739 1.00 80.56 84 GLY A O 1
ATOM 662 N N . LYS A 1 85 ? -5.160 7.454 15.818 1.00 75.56 85 LYS A N 1
ATOM 663 C CA . LYS A 1 85 ? -4.361 6.259 16.161 1.00 75.56 85 LYS A CA 1
ATOM 664 C C . LYS A 1 85 ? -4.822 5.590 17.460 1.00 75.56 85 LYS A C 1
ATOM 666 O O . LYS A 1 85 ? -4.528 4.424 17.676 1.00 75.56 85 LYS A O 1
ATOM 671 N N . GLU A 1 86 ? -5.555 6.318 18.297 1.00 76.06 86 GLU A N 1
ATOM 672 C CA . GLU A 1 86 ? -6.166 5.810 19.525 1.00 76.06 86 GLU A CA 1
ATOM 673 C C . GLU A 1 86 ? -7.150 4.656 19.276 1.00 76.06 86 GLU A C 1
ATOM 675 O O . GLU A 1 86 ? -7.294 3.774 20.117 1.00 76.06 86 GLU A O 1
ATOM 680 N N . ALA A 1 87 ? -7.748 4.578 18.083 1.00 73.62 87 ALA A N 1
ATOM 681 C CA . ALA A 1 87 ? -8.569 3.433 17.688 1.00 73.62 87 ALA A CA 1
ATOM 682 C C . ALA A 1 87 ? -7.782 2.104 17.655 1.00 73.62 87 ALA A C 1
ATOM 684 O O . ALA A 1 87 ? -8.384 1.036 17.662 1.00 73.62 87 ALA A O 1
ATOM 685 N N . LEU A 1 88 ? -6.444 2.160 17.642 1.00 72.44 88 LEU A N 1
ATOM 686 C CA . LEU A 1 88 ? -5.549 1.000 17.608 1.00 72.44 88 LEU A CA 1
ATOM 687 C C . LEU A 1 88 ? -5.055 0.569 18.998 1.00 72.44 88 LEU A C 1
ATOM 689 O O . LEU A 1 88 ? -4.267 -0.365 19.080 1.00 72.44 88 LEU A O 1
ATOM 693 N N . LEU A 1 89 ? -5.472 1.225 20.091 1.00 66.88 89 LEU A N 1
ATOM 694 C CA . LEU A 1 89 ? -4.876 1.036 21.429 1.00 66.88 89 LEU A CA 1
ATOM 695 C C . LEU A 1 89 ? -4.954 -0.399 21.978 1.00 66.88 89 LEU A C 1
ATOM 697 O O . LEU A 1 89 ? -4.207 -0.727 22.897 1.00 66.88 89 LEU A O 1
ATOM 701 N N . LYS A 1 90 ? -5.830 -1.250 21.428 1.00 65.44 90 LYS A N 1
ATOM 702 C CA . LYS A 1 90 ? -5.962 -2.663 21.816 1.00 65.44 90 LYS A CA 1
ATOM 703 C C . LYS A 1 90 ? -5.316 -3.651 20.841 1.00 65.44 90 LYS A C 1
ATOM 705 O O . LYS A 1 90 ? -5.091 -4.793 21.225 1.00 65.44 90 LYS A O 1
ATOM 710 N N . SER A 1 91 ? -4.994 -3.230 19.620 1.00 68.12 91 SER A N 1
ATOM 711 C CA . SER A 1 91 ? -4.556 -4.130 18.549 1.00 68.12 91 SER A CA 1
ATOM 712 C C . SER A 1 91 ? -3.056 -4.016 18.299 1.00 68.12 91 SER A C 1
ATOM 714 O O . SER A 1 91 ? -2.511 -2.923 18.133 1.00 68.12 91 SER A O 1
ATOM 716 N N . GLN A 1 92 ? -2.371 -5.150 18.192 1.00 73.56 92 GLN A N 1
ATOM 717 C CA . GLN A 1 92 ? -0.969 -5.199 17.786 1.00 73.56 92 GLN A CA 1
ATOM 718 C C . GLN A 1 92 ? -0.859 -5.069 16.260 1.00 73.56 92 GLN A C 1
ATOM 720 O O . GLN A 1 92 ? -1.526 -5.780 15.511 1.00 73.56 92 GLN A O 1
ATOM 725 N N . ALA A 1 93 ? -0.005 -4.167 15.770 1.00 72.31 93 ALA A N 1
ATOM 726 C CA . ALA A 1 93 ? 0.211 -3.981 14.336 1.00 72.31 93 ALA A CA 1
ATOM 727 C C . ALA A 1 93 ? 1.498 -4.683 13.884 1.00 72.31 93 ALA A C 1
ATOM 729 O O . ALA A 1 93 ? 2.594 -4.342 14.331 1.00 72.31 93 ALA A O 1
ATOM 730 N N . ALA A 1 94 ? 1.373 -5.622 12.948 1.00 73.06 94 ALA A N 1
ATOM 731 C CA . ALA A 1 94 ? 2.502 -6.295 12.320 1.00 73.06 94 ALA A CA 1
ATOM 732 C C . ALA A 1 94 ? 2.613 -5.896 10.843 1.00 73.06 94 ALA A C 1
ATOM 734 O O . ALA A 1 94 ? 1.640 -5.916 10.085 1.00 73.06 94 A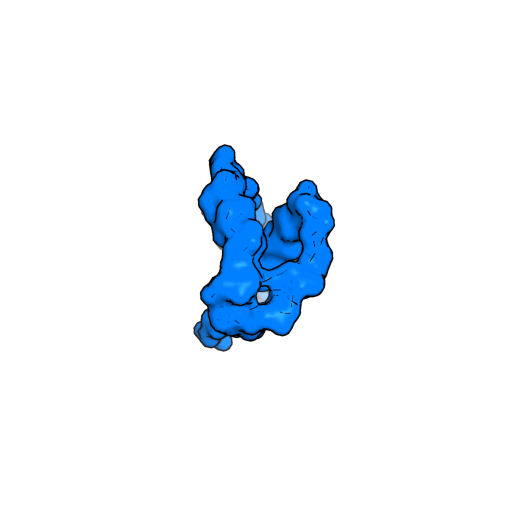LA A O 1
ATOM 735 N N . HIS A 1 95 ? 3.827 -5.563 10.406 1.00 70.69 95 HIS A N 1
ATOM 736 C CA . HIS A 1 95 ? 4.136 -5.378 8.992 1.00 70.69 95 HIS A CA 1
ATOM 737 C C . HIS A 1 95 ? 4.872 -6.610 8.465 1.00 70.69 95 HIS A C 1
ATOM 739 O O . HIS A 1 95 ? 5.978 -6.921 8.908 1.00 70.69 95 HIS A O 1
ATOM 745 N N . CYS A 1 96 ? 4.280 -7.296 7.488 1.00 63.78 96 CYS A N 1
ATOM 746 C CA . CYS A 1 96 ? 4.960 -8.372 6.786 1.00 63.78 96 CYS A CA 1
ATOM 747 C C . CYS A 1 96 ? 5.863 -7.761 5.707 1.00 63.78 96 CYS A C 1
ATOM 749 O O . CYS A 1 96 ? 5.381 -7.285 4.678 1.00 63.78 96 CYS A O 1
ATOM 751 N N . LYS A 1 97 ? 7.182 -7.751 5.934 1.00 57.50 97 LYS A N 1
ATOM 752 C CA . LYS A 1 97 ? 8.140 -7.542 4.844 1.00 57.50 97 LYS A CA 1
ATOM 753 C C . LYS A 1 97 ? 8.349 -8.868 4.129 1.00 57.50 97 LYS A C 1
ATOM 755 O O . LYS A 1 97 ? 8.875 -9.810 4.719 1.00 57.50 97 LYS A O 1
ATOM 760 N N . GLY A 1 98 ? 7.982 -8.917 2.850 1.00 52.47 98 GLY A N 1
ATOM 761 C CA . GLY A 1 98 ? 8.473 -9.955 1.952 1.00 52.47 98 GLY A CA 1
ATOM 762 C C . GLY A 1 98 ? 10.001 -9.967 2.002 1.00 52.47 98 GLY A C 1
ATOM 763 O O . GLY A 1 98 ? 10.637 -8.926 1.831 1.00 52.47 98 GLY A O 1
ATOM 764 N N . ARG A 1 99 ? 10.578 -11.127 2.317 1.00 45.19 99 ARG A N 1
ATOM 765 C CA . ARG A 1 99 ? 12.020 -11.371 2.251 1.00 45.19 99 ARG A CA 1
ATOM 766 C C . ARG A 1 99 ? 12.409 -11.230 0.771 1.00 45.19 99 ARG A C 1
ATOM 768 O O . ARG A 1 99 ? 11.988 -12.053 -0.038 1.00 45.19 99 ARG A O 1
ATOM 775 N N . HIS A 1 100 ? 13.109 -10.157 0.420 1.00 40.94 100 HIS A N 1
ATOM 776 C CA . HIS A 1 100 ? 13.820 -10.039 -0.852 1.00 40.94 100 HIS A CA 1
ATOM 777 C C . HIS A 1 100 ? 15.295 -10.293 -0.587 1.00 40.94 100 HIS A C 1
ATOM 779 O O . HIS A 1 100 ? 15.795 -9.735 0.418 1.00 40.94 100 HIS A O 1
#

Nearest PDB structures (foldseek):
  2ch2-assembly2_C  TM=4.002E-01  e=1.063E-01  Anopheles gambiae
  3nnk-assembly3_L  TM=3.855E-01  e=1.137E-01  Klebsiella pneumoniae subsp. pneumoniae MGH 78578
  3isl-assembly1_B  TM=3.787E-01  e=2.086E-01  Bacillus subtilis
  2huu-assembly1_B  TM=3.965E-01  e=6.562E-01  Aedes aegypti
  6kja-assembly1_E-2  TM=3.585E-01  e=6.562E-01  Escherichia coli K-12

pLDDT: mean 82.03, std 12.64, range [40.94, 96.56]

Mean predicted aligned error: 9.59 Å

Radius of gyration: 20.51 Å; Cα contacts (8 Å, |Δi|>4): 98; chains: 1; bounding box: 52×22×52 Å

Foldseek 3Di:
DQLPAAPAEEEDEDDDPPPPVVVVVNVVSHYRYDYDHPDDDDDDPDCVVVVVCLVVLLVEQEDEAADPVSVVVSQVVCVVVVHDCVSNVRYDYYYDDDDD

Sequence (100 aa):
MNKPLIGKRILVPPARPEANPLLRILERKGAEVLEFPVLRTAPPADYGPLDEAIRQLGEFDWIIFSGSNCVANFFERLNKMGLGKEALLKSQAAHCKGRH

Solvent-accessible surface area (backbone atoms only — not comparable to full-atom values): 6282 Å² total; per-residue (Å²): 136,87,46,90,30,59,92,37,78,45,82,40,65,70,61,67,93,70,74,48,68,63,58,60,52,43,44,72,27,37,29,48,76,42,80,47,80,85,76,79,94,71,83,69,98,67,58,66,71,58,53,53,51,59,77,47,32,70,79,33,67,65,44,81,30,80,38,75,66,52,50,54,53,48,54,54,50,38,48,75,71,74,45,59,78,72,62,44,78,64,32,47,79,44,74,50,74,78,90,126